Protein AF-A0A087TNE0-F1 (afdb_monomer_lite)

InterPro domains:
  IPR011527 ABC transporter type 1, transmembrane domain [PF06472] (70-141)

pLDDT: mean 75.06, std 13.16, range [39.81, 90.25]

Sequence (142 aa):
MAPVFSKVAARNSAVIAASVGVVYWIATVRLGRGRRKAEVDEVACAYAQKEEKKERVQVDMKFFRQLREILKIIMPGVFTVEFAYVAMIAGTLVGRTLCDIWMIHNGTIIERAIITQDISLFRKSLEAFIFAMPLLSLVNNA

Organism: Stegodyphus mimosarum (NCBI:txid407821)

Secondary structure (DSSP, 8-state):
---TTHHHHHHHHHHHHHHHHHHHHHHHHHHHHHHHHHHHHHHHHHHHTTS---------HHHHHHHHHHHHHHSS-TTSHHHHHHHHHHHHHHHHHHHHHHHHHHHHHHHHHHHTT-HHHHHHHHHHHHHHHHHHHHHH--

Radius of gyration: 34.43 Å; chains: 1; bounding box: 97×58×59 Å

Structure (mmCIF, N/CA/C/O backbone):
data_AF-A0A087TNE0-F1
#
_entry.id   AF-A0A087TNE0-F1
#
loop_
_atom_site.group_PDB
_atom_site.id
_atom_site.type_symbol
_atom_site.label_atom_id
_atom_site.label_alt_id
_atom_site.label_comp_id
_atom_site.label_asym_id
_atom_site.label_entity_id
_atom_site.label_seq_id
_atom_site.pdbx_PDB_ins_code
_atom_site.Cartn_x
_atom_site.Cartn_y
_atom_site.Cartn_z
_atom_site.occupancy
_atom_site.B_iso_or_equiv
_atom_site.auth_seq_id
_atom_site.auth_comp_id
_atom_site.auth_asym_id
_atom_site.auth_atom_id
_atom_site.pdbx_PDB_model_num
ATOM 1 N N . MET A 1 1 ? -77.755 -26.403 -5.247 1.00 39.81 1 MET A N 1
ATOM 2 C CA . MET A 1 1 ? -76.668 -25.566 -4.687 1.00 39.81 1 MET A CA 1
ATOM 3 C C . MET A 1 1 ? -75.536 -26.493 -4.257 1.00 39.81 1 MET A C 1
ATOM 5 O O . MET A 1 1 ? -75.793 -27.418 -3.501 1.00 39.81 1 MET A O 1
ATOM 9 N N . ALA A 1 2 ? -74.347 -26.335 -4.848 1.00 47.53 2 ALA A N 1
ATOM 10 C CA . ALA A 1 2 ? -73.201 -27.247 -4.724 1.00 47.53 2 ALA A CA 1
ATOM 11 C C . ALA A 1 2 ? -72.402 -27.026 -3.418 1.00 47.53 2 ALA A C 1
ATOM 13 O O . ALA A 1 2 ? -72.344 -25.892 -2.936 1.00 47.53 2 ALA A O 1
ATOM 14 N N . PRO A 1 3 ? -71.772 -28.070 -2.841 1.00 51.22 3 PRO A N 1
ATOM 15 C CA . PRO A 1 3 ? -71.157 -27.983 -1.523 1.00 51.22 3 PRO A CA 1
ATOM 16 C C . PRO A 1 3 ? -69.774 -27.319 -1.594 1.00 51.22 3 PRO A C 1
ATOM 18 O O . PRO A 1 3 ? -68.833 -27.819 -2.206 1.00 51.22 3 PRO A O 1
ATOM 21 N N . VAL A 1 4 ? -69.635 -26.192 -0.900 1.00 56.69 4 VAL A N 1
ATOM 22 C CA . VAL A 1 4 ? -68.413 -25.368 -0.799 1.00 56.69 4 VAL A CA 1
ATOM 23 C C . VAL A 1 4 ? -67.338 -26.013 0.112 1.00 56.69 4 VAL A C 1
ATOM 25 O O . VAL A 1 4 ? -66.221 -25.515 0.229 1.00 56.69 4 VAL A O 1
ATOM 28 N N . 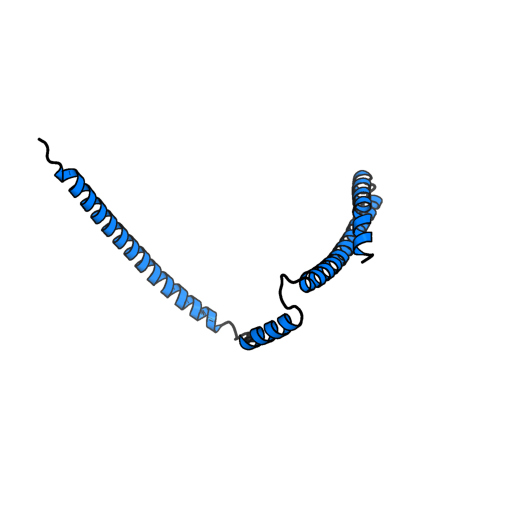PHE A 1 5 ? -67.619 -27.178 0.708 1.00 51.06 5 PHE A N 1
ATOM 29 C CA . PHE A 1 5 ? -66.743 -27.845 1.683 1.00 51.06 5 PHE A CA 1
ATOM 30 C C . PHE A 1 5 ? -65.537 -28.597 1.082 1.00 51.06 5 PHE A C 1
ATOM 32 O O . PHE A 1 5 ? -64.562 -28.849 1.790 1.00 51.06 5 PHE A O 1
ATOM 39 N N . SER A 1 6 ? -65.523 -28.892 -0.225 1.00 52.94 6 SER A N 1
ATOM 40 C CA . SER A 1 6 ? -64.424 -29.659 -0.846 1.00 52.94 6 SER A CA 1
ATOM 41 C C . SER A 1 6 ? -63.123 -28.859 -1.028 1.00 52.94 6 SER A C 1
ATOM 43 O O . SER A 1 6 ? -62.042 -29.446 -1.057 1.00 52.94 6 SER A O 1
ATOM 45 N N . LYS A 1 7 ? -63.189 -27.523 -1.130 1.00 51.62 7 LYS A N 1
ATOM 46 C CA . LYS A 1 7 ? -62.007 -26.673 -1.392 1.00 51.62 7 LYS A CA 1
ATOM 47 C C . LYS A 1 7 ? -61.156 -26.407 -0.142 1.00 51.62 7 LYS A C 1
ATOM 49 O O . LYS A 1 7 ? -59.983 -26.063 -0.263 1.00 51.62 7 LYS A O 1
ATOM 54 N N . VAL A 1 8 ? -61.733 -26.575 1.051 1.00 52.81 8 VAL A N 1
ATOM 55 C CA . VAL A 1 8 ? -61.045 -26.397 2.344 1.00 52.81 8 VAL A CA 1
ATOM 56 C C . VAL A 1 8 ? -60.430 -27.716 2.823 1.00 52.81 8 VAL A C 1
ATOM 58 O O . VAL A 1 8 ? -59.284 -27.723 3.269 1.00 52.81 8 VAL A O 1
ATOM 61 N N . ALA A 1 9 ? -61.126 -28.843 2.631 1.00 52.03 9 ALA A N 1
ATOM 62 C CA . ALA A 1 9 ? -60.610 -30.173 2.967 1.00 52.03 9 ALA A CA 1
ATOM 63 C C . ALA A 1 9 ? -59.378 -30.562 2.125 1.00 52.03 9 ALA A C 1
ATOM 65 O O . ALA A 1 9 ? -58.383 -31.023 2.682 1.00 52.03 9 ALA A O 1
ATOM 66 N N . ALA A 1 10 ? -59.392 -30.278 0.815 1.00 56.06 10 ALA A N 1
ATOM 67 C CA . ALA A 1 10 ? -58.254 -30.532 -0.079 1.00 56.06 10 ALA A CA 1
ATOM 68 C C . ALA A 1 10 ? -57.005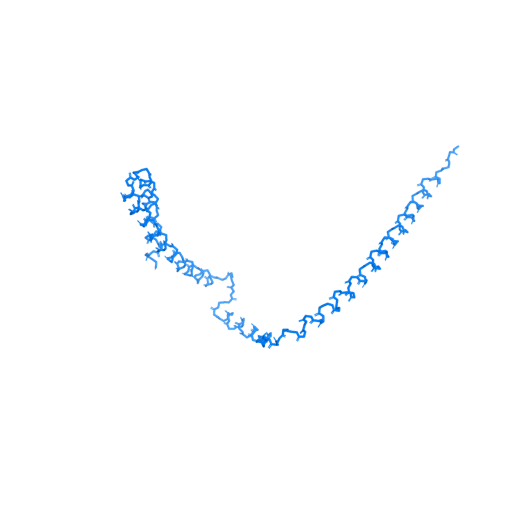 -29.691 0.265 1.00 56.06 10 ALA A C 1
ATOM 70 O O . ALA A 1 10 ? -55.874 -30.109 0.020 1.00 56.06 10 ALA A O 1
ATOM 71 N N . ARG A 1 11 ? -57.197 -28.502 0.856 1.00 56.06 11 ARG A N 1
ATOM 72 C CA . ARG A 1 11 ? -56.098 -27.616 1.264 1.00 56.06 11 ARG A CA 1
ATOM 73 C C . ARG A 1 11 ? -55.418 -28.118 2.539 1.00 56.06 11 ARG A C 1
ATOM 75 O O . ARG A 1 11 ? -54.195 -28.103 2.609 1.00 56.06 11 ARG A O 1
ATOM 82 N N . ASN A 1 12 ? -56.182 -28.636 3.500 1.00 61.28 12 ASN A N 1
ATOM 83 C CA . ASN A 1 12 ? -55.615 -29.204 4.726 1.00 61.28 12 ASN A CA 1
ATOM 84 C C . ASN A 1 12 ? -54.966 -30.577 4.487 1.00 61.28 12 ASN A C 1
ATOM 86 O O . ASN A 1 12 ? -53.913 -30.842 5.059 1.00 61.28 12 ASN A O 1
ATOM 90 N N . SER A 1 13 ? -55.510 -31.421 3.602 1.00 63.12 13 SER A N 1
ATOM 91 C CA . SER A 1 13 ? -54.882 -32.709 3.259 1.00 63.12 13 SER A CA 1
ATOM 92 C C . SER A 1 13 ? -53.539 -32.534 2.542 1.00 63.12 13 SER A C 1
ATOM 94 O O . SER A 1 13 ? -52.595 -33.274 2.819 1.00 63.12 13 SER A O 1
ATOM 96 N N . ALA A 1 14 ? -53.417 -31.521 1.677 1.00 70.81 14 ALA A N 1
ATOM 97 C CA . ALA A 1 14 ? -52.161 -31.184 1.008 1.00 70.81 14 ALA A CA 1
ATOM 98 C C . ALA A 1 14 ? -51.095 -30.666 1.991 1.00 70.81 14 ALA A C 1
ATOM 100 O O . ALA A 1 14 ? -49.931 -31.049 1.896 1.00 70.81 14 ALA A O 1
ATOM 101 N N . VAL A 1 15 ? -51.491 -29.849 2.973 1.00 77.19 15 VAL A N 1
ATOM 102 C CA . VAL A 1 15 ? -50.588 -29.357 4.029 1.00 77.19 15 VAL A CA 1
ATOM 103 C C . VAL A 1 15 ? -50.128 -30.499 4.940 1.00 77.19 15 VAL A C 1
ATOM 105 O O . VAL A 1 15 ? -48.950 -30.563 5.289 1.00 77.19 15 VAL A O 1
ATOM 108 N N . ILE A 1 16 ? -51.014 -31.446 5.265 1.00 73.44 16 ILE A N 1
ATOM 109 C CA . ILE A 1 16 ? -50.663 -32.624 6.069 1.00 73.44 16 ILE A CA 1
ATOM 110 C C . ILE A 1 16 ? -49.673 -33.514 5.302 1.00 73.44 16 ILE A C 1
ATOM 112 O O . ILE A 1 16 ? -48.613 -33.833 5.841 1.00 73.44 16 ILE A O 1
ATOM 116 N N . ALA A 1 17 ? -49.942 -33.829 4.031 1.00 78.00 17 ALA A N 1
ATOM 117 C CA . ALA A 1 17 ? -49.027 -34.612 3.195 1.00 78.00 17 ALA A CA 1
ATOM 118 C C . ALA A 1 17 ? -47.655 -33.931 3.022 1.00 78.00 17 ALA A C 1
ATOM 120 O O . ALA A 1 17 ? -46.619 -34.591 3.135 1.00 78.00 17 ALA A O 1
ATOM 121 N N . ALA A 1 18 ? -47.632 -32.607 2.831 1.00 82.00 18 ALA A N 1
ATOM 122 C CA . ALA A 1 18 ? -46.390 -31.841 2.751 1.00 82.00 18 ALA A CA 1
ATOM 123 C C . ALA A 1 18 ? -45.606 -31.882 4.073 1.00 82.00 18 ALA A C 1
ATOM 125 O O . ALA A 1 18 ? -44.393 -32.092 4.067 1.00 82.00 18 ALA A O 1
ATOM 126 N N . SER A 1 19 ? -46.288 -31.742 5.214 1.00 80.00 19 SER A N 1
ATOM 127 C CA . SER A 1 19 ? -45.638 -31.753 6.529 1.00 80.00 19 SER A CA 1
ATOM 128 C C . SER A 1 19 ? -44.993 -33.107 6.858 1.00 80.00 19 SER A C 1
ATOM 130 O O . SER A 1 19 ? -43.854 -33.145 7.321 1.00 80.00 19 SER A O 1
ATOM 132 N N . VAL A 1 20 ? -45.656 -34.221 6.527 1.00 85.94 20 VAL A N 1
ATOM 133 C CA . VAL A 1 20 ? -45.117 -35.578 6.721 1.00 85.94 20 VAL A CA 1
ATOM 134 C C . VAL A 1 20 ? -43.912 -35.833 5.812 1.00 85.94 20 VAL A C 1
ATOM 136 O O . VAL A 1 20 ? -42.902 -36.365 6.276 1.00 85.94 20 VAL A O 1
ATOM 139 N N . GLY A 1 21 ? -43.964 -35.394 4.549 1.00 85.38 21 GLY A N 1
ATOM 140 C CA . GLY A 1 21 ? -42.832 -35.508 3.623 1.00 85.38 21 GLY A CA 1
ATOM 141 C C . GLY A 1 21 ? -41.598 -34.731 4.091 1.00 85.38 21 GLY A C 1
ATOM 142 O O . GLY A 1 21 ? -40.483 -35.254 4.054 1.00 85.38 21 GLY A O 1
ATOM 143 N N . VAL A 1 22 ? -41.792 -33.513 4.609 1.00 87.19 22 VAL A N 1
ATOM 144 C CA . VAL A 1 22 ? -40.703 -32.680 5.148 1.00 87.19 22 VAL A CA 1
ATOM 145 C C . VAL A 1 22 ? -40.089 -33.309 6.401 1.00 87.19 22 VAL A C 1
ATOM 147 O O . VAL A 1 22 ? -38.864 -33.352 6.523 1.00 87.19 22 VAL A O 1
ATOM 150 N N . VAL A 1 23 ? -40.904 -33.847 7.312 1.00 87.38 23 VAL A N 1
ATOM 151 C CA . VAL A 1 23 ? -40.400 -34.526 8.519 1.00 87.38 23 VAL A CA 1
ATOM 152 C C . VAL A 1 23 ? -39.626 -35.795 8.157 1.00 87.38 23 VAL A C 1
ATOM 154 O O . VAL A 1 23 ? -38.535 -36.010 8.691 1.00 87.38 23 VAL A O 1
ATOM 157 N N . TYR A 1 24 ? -40.129 -36.593 7.210 1.00 89.19 24 TYR A N 1
ATOM 158 C CA . TYR A 1 24 ? -39.430 -37.783 6.723 1.00 89.19 24 TYR A CA 1
ATOM 159 C C . TYR A 1 24 ? -38.082 -37.423 6.076 1.00 89.19 24 TYR A C 1
ATOM 161 O O . TYR A 1 24 ? -37.060 -38.023 6.407 1.00 89.19 24 TYR A O 1
ATOM 169 N N . TRP A 1 25 ? -38.040 -36.380 5.241 1.00 88.56 25 TRP A N 1
ATOM 170 C CA . TRP A 1 25 ? -36.803 -35.885 4.626 1.00 88.56 25 TRP A CA 1
ATOM 171 C C . TRP A 1 25 ? -35.784 -35.379 5.659 1.00 88.56 25 TRP A C 1
ATOM 173 O O . TRP A 1 25 ? -34.591 -35.674 5.579 1.00 88.56 25 TRP A O 1
ATOM 183 N N . ILE A 1 26 ? -36.230 -34.637 6.675 1.00 86.69 26 ILE A N 1
ATOM 184 C CA . ILE A 1 26 ? -35.343 -34.151 7.743 1.00 86.69 26 ILE A CA 1
ATOM 185 C C . ILE A 1 26 ? -34.788 -35.321 8.566 1.00 86.69 26 ILE A C 1
ATOM 187 O O . ILE A 1 26 ? -33.610 -35.295 8.939 1.00 86.69 26 ILE A O 1
ATOM 191 N N . ALA A 1 27 ? -35.595 -36.351 8.832 1.00 84.31 27 ALA A N 1
ATOM 192 C CA . ALA A 1 27 ? -35.161 -37.535 9.567 1.00 84.31 27 ALA A CA 1
ATOM 193 C C . ALA A 1 27 ? -34.098 -38.334 8.793 1.00 84.31 27 ALA A C 1
ATOM 195 O O . ALA A 1 27 ? -33.057 -38.669 9.364 1.00 84.31 27 ALA A O 1
ATOM 196 N N . THR A 1 28 ? -34.294 -38.566 7.490 1.00 81.94 28 THR A N 1
ATOM 197 C CA . THR A 1 28 ? -33.324 -39.304 6.657 1.00 81.94 28 THR A CA 1
ATOM 198 C C . THR A 1 28 ? -32.005 -38.540 6.501 1.00 81.94 28 THR A C 1
ATOM 200 O O . THR A 1 28 ? -30.927 -39.127 6.634 1.00 81.94 28 THR A O 1
ATOM 203 N N . VAL A 1 29 ? -32.059 -37.214 6.333 1.00 80.94 29 VAL A N 1
ATOM 204 C CA . VAL A 1 29 ? -30.861 -36.359 6.254 1.00 80.94 29 VAL A CA 1
ATOM 205 C C . VAL A 1 29 ? -30.116 -36.284 7.592 1.00 80.94 29 VAL A C 1
ATOM 207 O O . VAL A 1 29 ? -28.880 -36.251 7.609 1.00 80.94 29 VAL A O 1
ATOM 210 N N . ARG A 1 30 ? -30.825 -36.270 8.730 1.00 78.44 30 ARG A N 1
ATOM 211 C CA . ARG A 1 30 ? -30.179 -36.270 10.054 1.00 78.44 30 ARG A CA 1
ATOM 212 C C . ARG A 1 30 ? -29.535 -37.611 10.395 1.00 78.44 30 ARG A C 1
ATOM 214 O O . ARG A 1 30 ? -28.414 -37.593 10.903 1.00 78.44 30 ARG A O 1
ATOM 221 N N . LEU A 1 31 ? -30.165 -38.742 10.064 1.00 71.12 31 LEU A N 1
ATOM 222 C CA . LEU A 1 31 ? -29.547 -40.060 10.264 1.00 71.12 31 LEU A CA 1
ATOM 223 C C . LEU A 1 31 ? -28.270 -40.229 9.420 1.00 71.12 31 LEU A C 1
ATOM 225 O O . LEU A 1 31 ? -27.267 -40.734 9.925 1.00 71.12 31 LEU A O 1
ATOM 229 N N . GLY A 1 32 ? -28.264 -39.743 8.172 1.00 63.34 32 GLY A N 1
ATOM 230 C CA . GLY A 1 32 ? -27.067 -39.763 7.319 1.00 63.34 32 GLY A CA 1
ATOM 231 C C . GLY A 1 32 ? -25.932 -38.860 7.825 1.00 63.34 32 GLY A C 1
ATOM 232 O O . GLY A 1 32 ? -24.758 -39.219 7.737 1.00 63.34 32 GLY A O 1
ATOM 233 N N . ARG A 1 33 ? -26.263 -37.704 8.417 1.00 63.16 33 ARG A N 1
ATOM 234 C CA . ARG A 1 33 ? -25.277 -36.784 9.017 1.00 63.16 33 ARG A CA 1
ATOM 235 C C . ARG A 1 33 ? -24.670 -37.299 10.325 1.00 63.16 33 ARG A C 1
ATOM 237 O O . ARG A 1 33 ? -23.513 -36.984 10.590 1.00 63.16 33 ARG A O 1
ATOM 244 N N . GLY A 1 34 ? -25.411 -38.078 11.116 1.00 60.28 34 GLY A N 1
ATOM 245 C CA . GLY A 1 34 ? -24.906 -38.687 12.354 1.00 60.28 34 GLY A CA 1
ATOM 246 C C . GLY A 1 34 ? -23.766 -39.678 12.103 1.00 60.28 34 GLY A C 1
ATOM 247 O O . GLY A 1 34 ? -22.733 -39.597 12.760 1.00 60.28 34 GLY A O 1
ATOM 248 N N . ARG A 1 35 ? -23.905 -40.536 11.082 1.00 59.19 35 ARG A N 1
ATOM 249 C CA . ARG A 1 35 ? -22.849 -41.483 10.675 1.00 59.19 35 ARG A CA 1
ATOM 250 C C . ARG A 1 35 ? -21.603 -40.787 10.121 1.00 59.19 35 ARG A C 1
ATOM 252 O O . ARG A 1 35 ? -20.497 -41.150 10.495 1.00 59.19 35 ARG A O 1
ATOM 259 N N . ARG A 1 36 ? -21.774 -39.735 9.308 1.00 59.22 36 ARG A N 1
ATOM 260 C CA . ARG A 1 36 ? -20.645 -38.934 8.797 1.00 59.22 36 ARG A CA 1
ATOM 261 C C . ARG A 1 36 ? -19.895 -38.179 9.896 1.00 59.22 36 ARG A C 1
ATOM 263 O O . ARG A 1 36 ? -18.692 -38.012 9.780 1.00 59.22 36 ARG A O 1
ATOM 270 N N . LYS A 1 37 ? -20.580 -37.709 10.945 1.00 57.56 37 LYS A N 1
ATOM 271 C CA . LYS A 1 37 ? -19.905 -37.069 12.085 1.00 57.56 37 LYS A CA 1
ATOM 272 C C . LYS A 1 37 ? -19.061 -38.060 12.887 1.00 57.56 37 LYS A C 1
ATOM 274 O O . LYS A 1 37 ? -17.968 -37.682 13.268 1.00 57.56 37 LYS A O 1
ATOM 279 N N . ALA A 1 38 ? -19.538 -39.289 13.099 1.00 59.94 38 ALA A N 1
ATOM 280 C CA . ALA A 1 38 ? -18.788 -40.308 13.839 1.00 59.94 38 ALA A CA 1
ATOM 281 C C . ALA A 1 38 ? -17.488 -40.720 13.119 1.00 59.94 38 ALA A C 1
ATOM 283 O O . ALA A 1 38 ? -16.435 -40.753 13.741 1.00 59.94 38 ALA A O 1
ATOM 284 N N . GLU A 1 39 ? -17.540 -40.927 11.798 1.00 59.06 39 GLU A N 1
ATOM 285 C CA . GLU A 1 39 ? -16.356 -41.281 10.996 1.00 59.06 39 GLU A CA 1
ATOM 286 C C . GLU A 1 39 ? -15.334 -40.130 10.918 1.00 59.06 39 GLU A C 1
ATOM 288 O O . GLU A 1 39 ? -14.130 -40.353 10.981 1.00 59.06 39 GLU A O 1
ATOM 293 N N . VAL A 1 40 ? -15.798 -38.876 10.834 1.00 59.69 40 VAL A N 1
ATOM 294 C CA . VAL A 1 40 ? -14.905 -37.703 10.795 1.00 59.69 40 VAL A CA 1
ATOM 295 C C . VAL A 1 40 ? -14.267 -37.419 12.161 1.00 59.69 40 VAL A C 1
ATOM 297 O O . VAL A 1 40 ? -13.132 -36.953 12.196 1.00 59.69 40 VAL A O 1
ATOM 300 N N . ASP A 1 41 ? -14.952 -37.709 13.271 1.00 61.34 41 ASP A N 1
ATOM 301 C CA . ASP A 1 41 ? -14.435 -37.496 14.633 1.00 61.34 41 ASP A CA 1
ATOM 302 C C . ASP A 1 41 ? -13.333 -38.513 14.987 1.00 61.34 41 ASP A C 1
ATOM 304 O O . ASP A 1 41 ? -12.274 -38.128 15.479 1.00 61.34 41 ASP A O 1
ATOM 308 N N . GLU A 1 42 ? -13.508 -39.791 14.624 1.00 60.72 42 GLU A N 1
ATOM 309 C CA . GLU A 1 42 ? -12.478 -40.829 14.815 1.00 60.72 42 GLU A CA 1
ATOM 310 C C . GLU A 1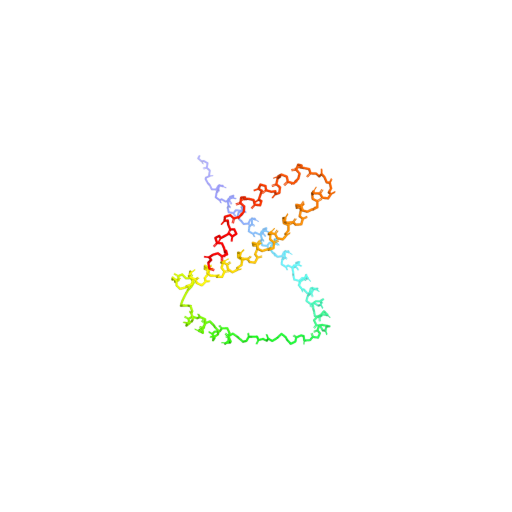 42 ? -11.214 -40.546 13.990 1.00 60.72 42 GLU A C 1
ATOM 312 O O . GLU A 1 42 ? -10.088 -40.655 14.487 1.00 60.72 42 GLU A O 1
ATOM 317 N N . VAL A 1 43 ? -11.393 -40.113 12.740 1.00 60.97 43 VAL A N 1
ATOM 318 C CA . VAL A 1 43 ? -10.284 -39.749 11.853 1.00 60.97 43 VAL A CA 1
ATOM 319 C C . VAL A 1 43 ? -9.597 -38.461 12.337 1.00 60.97 43 VAL A C 1
ATOM 321 O O . VAL A 1 43 ? -8.369 -38.388 12.341 1.00 60.97 43 VAL A O 1
ATOM 324 N N . ALA A 1 44 ? -10.344 -37.469 12.836 1.00 60.31 44 ALA A N 1
ATOM 325 C CA . ALA A 1 44 ? -9.777 -36.247 13.416 1.00 60.31 44 ALA A CA 1
ATOM 326 C C . ALA A 1 44 ? -8.984 -36.511 14.712 1.00 60.31 44 ALA A C 1
ATOM 328 O O . ALA A 1 44 ? -7.924 -35.909 14.911 1.00 60.31 44 ALA A O 1
ATOM 329 N N . CYS A 1 45 ? -9.432 -37.443 15.559 1.00 59.47 45 CYS A N 1
ATOM 330 C CA . CYS A 1 45 ? -8.706 -37.845 16.767 1.00 59.47 45 CYS A CA 1
ATOM 331 C C . CYS A 1 45 ? -7.364 -38.533 16.458 1.00 59.47 45 CYS A C 1
ATOM 333 O O . CYS A 1 45 ? -6.397 -38.331 17.196 1.00 59.47 45 CYS A O 1
ATOM 335 N N . ALA A 1 46 ? -7.271 -39.287 15.357 1.00 59.53 46 ALA A N 1
ATOM 336 C CA . ALA A 1 46 ? -6.032 -39.946 14.937 1.00 59.53 46 ALA A CA 1
ATOM 337 C C . ALA A 1 46 ? -4.972 -38.962 14.398 1.00 59.53 46 ALA A C 1
ATOM 339 O O . ALA A 1 46 ? -3.775 -39.165 14.611 1.00 59.53 46 ALA A O 1
ATOM 340 N N . TYR A 1 47 ? -5.386 -37.867 13.748 1.00 55.59 47 TYR A N 1
ATOM 341 C CA . TYR A 1 47 ? -4.462 -36.817 13.287 1.00 55.59 47 TYR A CA 1
ATOM 342 C C . TYR A 1 47 ? -4.059 -35.835 14.400 1.00 55.59 47 TYR A C 1
ATOM 344 O O . TYR A 1 47 ? -2.939 -35.324 14.386 1.00 55.59 47 TYR A O 1
ATOM 352 N N . ALA A 1 48 ? -4.912 -35.623 15.409 1.00 55.25 48 ALA A N 1
ATOM 353 C CA . ALA A 1 48 ? -4.632 -34.722 16.532 1.00 55.25 48 ALA A CA 1
ATOM 354 C C . ALA A 1 48 ? -3.490 -35.195 17.455 1.00 55.25 48 ALA A C 1
ATOM 356 O O . ALA A 1 48 ? -2.898 -34.380 18.157 1.00 55.25 48 ALA A O 1
ATOM 357 N N . GLN A 1 49 ? -3.152 -36.489 17.460 1.00 54.72 49 GLN A N 1
ATOM 358 C CA . GLN A 1 49 ? -2.047 -37.011 18.276 1.00 54.72 49 GLN A CA 1
ATOM 359 C C . GLN A 1 49 ? -0.659 -36.802 17.651 1.00 54.72 49 GLN A C 1
ATOM 361 O O . GLN A 1 49 ? 0.339 -36.943 18.355 1.00 54.72 49 GLN A O 1
ATOM 366 N N . LYS A 1 50 ? -0.573 -36.476 16.352 1.00 49.78 50 LYS A N 1
ATOM 367 C CA . LYS A 1 50 ? 0.704 -36.405 15.618 1.00 49.78 50 LYS A CA 1
ATOM 368 C C . LYS A 1 50 ? 1.221 -34.986 15.382 1.00 49.78 50 LYS A C 1
ATOM 370 O O . LYS A 1 50 ? 2.375 -34.821 14.997 1.00 49.78 50 LYS A O 1
ATOM 375 N N . GLU A 1 51 ? 0.403 -33.970 15.633 1.00 53.03 51 GLU A N 1
ATOM 376 C CA . GLU A 1 51 ? 0.875 -32.591 15.697 1.00 53.03 51 GLU A CA 1
ATOM 377 C C . GLU A 1 51 ? 1.301 -32.294 17.131 1.00 53.03 51 GLU A C 1
ATOM 379 O O . GLU A 1 51 ? 0.492 -31.969 18.001 1.00 53.03 51 GLU A O 1
ATOM 384 N N . GLU A 1 52 ? 2.603 -32.437 17.375 1.00 52.50 52 GLU A N 1
ATOM 385 C CA . GLU A 1 52 ? 3.276 -31.819 18.506 1.00 52.50 52 GLU A CA 1
ATOM 386 C C . GLU A 1 52 ? 2.698 -30.427 18.733 1.00 52.50 52 GLU A C 1
ATOM 388 O O . GLU A 1 52 ? 2.572 -29.626 17.801 1.00 52.50 52 GLU A O 1
ATOM 393 N N . LYS A 1 53 ? 2.316 -30.181 19.986 1.00 52.69 53 LYS A N 1
ATOM 394 C CA . LYS A 1 53 ? 1.849 -28.908 20.515 1.00 52.69 53 LYS A CA 1
ATOM 395 C C . LYS A 1 53 ? 2.821 -27.807 20.092 1.00 52.69 53 LYS A C 1
ATOM 397 O O . LYS A 1 53 ? 3.718 -27.447 20.846 1.00 52.69 53 LYS A O 1
ATOM 402 N N . LYS A 1 54 ? 2.621 -27.232 18.904 1.00 55.25 54 LYS A N 1
ATOM 403 C CA . LYS A 1 54 ? 3.067 -25.879 18.613 1.00 55.25 54 LYS A CA 1
ATOM 404 C C . LYS A 1 54 ? 2.406 -25.066 19.698 1.00 55.25 54 LYS A C 1
ATOM 406 O O . LYS A 1 54 ? 1.180 -24.944 19.712 1.00 55.25 54 LYS A O 1
ATOM 411 N N . GLU A 1 55 ? 3.218 -24.625 20.645 1.00 55.84 55 GLU A N 1
ATOM 412 C CA . GLU A 1 55 ? 2.867 -23.647 21.650 1.00 55.84 55 GLU A CA 1
ATOM 413 C C . GLU A 1 55 ? 2.393 -22.418 20.880 1.00 55.84 55 GLU A C 1
ATOM 415 O O . GLU A 1 55 ? 3.153 -21.541 20.477 1.00 55.84 55 GLU A O 1
ATOM 420 N N . ARG A 1 56 ? 1.105 -22.426 20.534 1.00 55.47 56 ARG A N 1
ATOM 421 C CA . ARG A 1 56 ? 0.417 -21.251 20.048 1.00 55.47 56 ARG A CA 1
ATOM 422 C C . ARG A 1 56 ? 0.501 -20.338 21.245 1.00 55.47 56 ARG A C 1
ATOM 424 O O . ARG A 1 56 ? -0.176 -20.603 22.232 1.00 55.47 56 ARG A O 1
ATOM 431 N N . VAL A 1 57 ? 1.387 -19.349 21.178 1.00 60.69 57 VAL A N 1
ATOM 432 C CA . VAL A 1 57 ? 1.429 -18.236 22.118 1.00 60.69 57 VAL A CA 1
ATOM 433 C C . VAL A 1 57 ? 0.004 -17.703 22.153 1.00 60.69 57 VAL A C 1
ATOM 435 O O . VAL A 1 57 ? -0.454 -17.046 21.215 1.00 60.69 57 VAL A O 1
ATOM 438 N N . GLN A 1 58 ? -0.755 -18.129 23.162 1.00 61.53 58 GLN A N 1
ATOM 439 C CA . GLN A 1 58 ? -2.135 -17.727 23.338 1.00 61.53 58 GLN A CA 1
ATOM 440 C C . GLN A 1 58 ? -2.049 -16.290 23.815 1.00 61.53 58 GLN A C 1
ATOM 442 O O . GLN A 1 58 ? -1.888 -16.009 24.996 1.00 61.53 58 GLN A O 1
ATOM 447 N N . VAL A 1 59 ? -2.055 -15.375 22.853 1.00 72.06 59 VAL A N 1
ATOM 448 C CA . VAL A 1 59 ? -2.216 -13.956 23.117 1.00 72.06 59 VAL A CA 1
ATOM 449 C C . VAL A 1 59 ? -3.543 -13.785 23.844 1.00 72.06 59 VAL A C 1
ATOM 451 O O . VAL A 1 59 ? -4.618 -13.993 23.281 1.00 72.06 59 VAL A O 1
ATOM 454 N N . ASP A 1 60 ? -3.449 -13.480 25.135 1.00 84.56 60 ASP A N 1
ATOM 455 C CA . ASP A 1 60 ? -4.607 -13.320 25.998 1.00 84.56 60 ASP A CA 1
ATOM 456 C C . ASP A 1 60 ? -5.538 -12.236 25.453 1.00 84.56 60 ASP A C 1
ATOM 458 O O . ASP A 1 60 ? -5.109 -11.174 24.994 1.00 84.56 60 ASP A O 1
ATOM 462 N N . MET A 1 61 ? -6.848 -12.429 25.606 1.00 78.50 61 MET A N 1
ATOM 463 C CA . MET A 1 61 ? -7.822 -11.379 25.284 1.00 78.50 61 MET A CA 1
ATOM 464 C C . MET A 1 61 ? -7.541 -10.085 26.080 1.00 78.50 61 MET A C 1
ATOM 466 O O . MET A 1 61 ? -7.834 -8.979 25.622 1.00 78.50 61 MET A O 1
ATOM 470 N N . LYS A 1 62 ? -6.918 -10.211 27.262 1.00 87.38 62 LYS A N 1
ATOM 471 C CA . LYS A 1 62 ? -6.443 -9.078 28.067 1.00 87.38 62 LYS A CA 1
ATOM 472 C C . LYS A 1 62 ? -5.335 -8.287 27.364 1.00 87.38 62 LYS A C 1
ATOM 474 O O . LYS A 1 62 ? -5.383 -7.061 27.402 1.00 87.38 62 LYS A O 1
ATOM 479 N N . PHE A 1 63 ? -4.409 -8.962 26.681 1.00 86.88 63 PHE A N 1
ATOM 480 C CA . PHE A 1 63 ? -3.338 -8.321 25.915 1.00 86.88 63 PHE A CA 1
ATOM 481 C C . PHE A 1 63 ? -3.910 -7.463 24.782 1.00 86.88 63 PHE A C 1
ATOM 483 O O . PHE A 1 63 ? -3.570 -6.291 24.665 1.00 86.88 63 PHE A O 1
ATOM 490 N N . PHE A 1 64 ? -4.870 -7.987 24.012 1.00 88.44 64 PHE A N 1
ATOM 491 C CA . PHE A 1 64 ? -5.537 -7.194 22.971 1.00 88.44 64 PHE A CA 1
ATOM 492 C C . PHE A 1 64 ? -6.345 -6.022 23.529 1.00 88.44 64 PHE A C 1
ATOM 494 O O . PHE A 1 64 ? -6.420 -4.971 22.890 1.00 88.44 64 PHE A O 1
ATOM 501 N N . ARG A 1 65 ? -6.949 -6.175 24.714 1.00 87.75 65 ARG A N 1
ATOM 502 C CA . ARG A 1 65 ? -7.677 -5.083 25.371 1.00 87.75 65 ARG A CA 1
ATOM 503 C C . ARG A 1 65 ? -6.735 -3.942 25.754 1.00 87.75 65 ARG A C 1
ATOM 505 O O . ARG A 1 65 ? -7.036 -2.798 25.430 1.00 87.75 65 ARG A O 1
ATOM 512 N N . GLN A 1 66 ? -5.592 -4.270 26.356 1.00 89.31 66 GLN A N 1
ATOM 513 C CA . GLN A 1 66 ? -4.544 -3.306 26.708 1.00 89.31 66 GLN A CA 1
ATOM 514 C C . GLN A 1 66 ? -3.924 -2.665 25.460 1.00 89.31 66 GLN A C 1
ATOM 516 O O . GLN A 1 66 ? -3.780 -1.448 25.396 1.00 89.31 66 GLN A O 1
ATOM 521 N N . LEU A 1 67 ? -3.639 -3.460 24.425 1.00 88.25 67 LEU A N 1
ATOM 522 C CA . LEU A 1 67 ? -3.121 -2.965 23.151 1.00 88.25 67 LEU A CA 1
ATOM 523 C C . LEU A 1 67 ? -4.087 -1.971 22.499 1.00 88.25 67 LEU A C 1
ATOM 525 O O . LEU A 1 67 ? -3.668 -0.929 22.004 1.00 88.25 67 LEU A O 1
ATOM 529 N N . ARG A 1 68 ? -5.390 -2.266 22.521 1.00 84.88 68 ARG A N 1
ATOM 530 C CA . ARG A 1 68 ? -6.414 -1.372 21.972 1.00 84.88 68 ARG A CA 1
ATOM 531 C C . ARG A 1 68 ? -6.562 -0.092 22.789 1.00 84.88 68 ARG A C 1
ATOM 533 O O . ARG A 1 68 ? -6.869 0.946 22.215 1.00 84.88 68 ARG A O 1
ATOM 540 N N . GLU A 1 69 ? -6.360 -0.156 24.098 1.00 88.19 69 GLU A N 1
ATOM 541 C CA . GLU A 1 69 ? -6.386 1.010 24.980 1.00 88.19 69 GLU A CA 1
ATOM 542 C C . GLU A 1 69 ? -5.195 1.937 24.708 1.00 88.19 69 GLU A C 1
ATOM 544 O O . GLU A 1 69 ? -5.395 3.128 24.483 1.00 88.19 69 GLU A O 1
ATOM 549 N N . ILE A 1 70 ? -3.988 1.377 24.575 1.00 87.69 70 ILE A N 1
ATOM 550 C CA . ILE A 1 70 ? -2.785 2.116 24.159 1.00 87.69 70 ILE A CA 1
ATOM 551 C C . ILE A 1 70 ? -2.970 2.710 22.754 1.00 87.69 70 ILE A C 1
ATOM 553 O O . ILE A 1 70 ? -2.713 3.893 22.541 1.00 87.69 70 ILE A O 1
ATOM 557 N N . LEU A 1 71 ? -3.482 1.923 21.801 1.00 84.25 71 LEU A N 1
ATOM 558 C CA . LEU A 1 71 ? -3.739 2.393 20.438 1.00 84.25 71 LEU A CA 1
ATOM 559 C C . LEU A 1 71 ? -4.777 3.523 20.408 1.00 84.25 71 LEU A C 1
ATOM 561 O O . LEU A 1 71 ? -4.634 4.444 19.614 1.00 84.25 71 LEU A O 1
ATOM 565 N N . LYS A 1 72 ? -5.786 3.486 21.287 1.00 80.75 72 LYS A N 1
ATOM 566 C CA . LYS A 1 72 ? -6.803 4.539 21.416 1.00 80.75 72 LYS A CA 1
ATOM 567 C C . LYS A 1 72 ? -6.243 5.828 22.026 1.00 80.75 72 LYS A C 1
ATOM 569 O O . LYS A 1 72 ? -6.756 6.899 21.734 1.00 80.75 72 LYS A O 1
ATOM 574 N N . ILE A 1 73 ? -5.205 5.749 22.855 1.00 81.44 73 ILE A N 1
ATOM 575 C CA . ILE A 1 73 ? -4.508 6.941 23.362 1.00 81.44 73 ILE A CA 1
ATOM 576 C C . ILE A 1 73 ? -3.688 7.594 22.241 1.00 81.44 73 ILE A C 1
ATOM 578 O O . ILE A 1 73 ? -3.657 8.816 22.140 1.00 81.44 73 ILE A O 1
ATOM 582 N N . ILE A 1 74 ? -3.058 6.785 21.383 1.00 78.44 74 ILE A N 1
ATOM 583 C CA . ILE A 1 74 ? -2.220 7.267 20.272 1.00 78.44 74 ILE A CA 1
ATOM 584 C C . ILE A 1 74 ? -3.072 7.772 19.095 1.00 78.44 74 ILE A C 1
ATOM 586 O O . ILE A 1 74 ? -2.757 8.799 18.503 1.00 78.44 74 ILE A O 1
ATOM 590 N N . MET A 1 75 ? -4.157 7.073 18.756 1.00 75.69 75 MET A N 1
ATOM 591 C CA . MET A 1 75 ? -5.145 7.493 17.761 1.00 75.69 75 MET A CA 1
ATOM 592 C C . MET A 1 75 ? -6.564 7.225 18.297 1.00 75.69 75 MET A C 1
ATOM 594 O O . MET A 1 75 ? -7.011 6.073 18.304 1.00 75.69 75 MET A O 1
ATOM 598 N N . PRO A 1 76 ? -7.303 8.264 18.737 1.00 70.81 76 PRO A N 1
ATOM 599 C CA . PRO A 1 76 ? -8.585 8.122 19.440 1.00 70.81 76 PRO A CA 1
ATOM 600 C C . PRO A 1 76 ? -9.697 7.461 18.619 1.00 70.81 76 PRO A C 1
ATOM 602 O O . PRO A 1 76 ? -10.636 6.898 19.195 1.00 70.81 76 PRO A O 1
ATOM 605 N N . GLY A 1 77 ? -9.581 7.446 17.290 1.00 73.06 77 GLY A N 1
ATOM 606 C CA . GLY A 1 77 ? -10.457 6.670 16.423 1.00 73.06 77 GLY A CA 1
ATOM 607 C C . GLY A 1 77 ? -10.006 6.663 14.965 1.00 73.06 77 GLY A C 1
ATOM 608 O O . GLY A 1 77 ? -9.249 7.515 14.527 1.00 73.06 77 GLY A O 1
ATOM 609 N N . VAL A 1 78 ? -10.524 5.707 14.193 1.00 69.44 78 VAL A N 1
ATOM 610 C CA . VAL A 1 78 ? -10.252 5.570 12.746 1.00 69.44 78 VAL A CA 1
ATOM 611 C C . VAL A 1 78 ? -10.931 6.642 11.878 1.00 69.44 78 VAL A C 1
ATOM 613 O O . VAL A 1 78 ? -10.640 6.750 10.696 1.00 69.44 78 VAL A O 1
ATOM 616 N N . PHE A 1 79 ? -11.838 7.435 12.455 1.00 72.62 79 PHE A N 1
ATOM 617 C CA . PHE A 1 79 ? -12.552 8.526 11.778 1.00 72.62 79 PHE A CA 1
ATOM 618 C C . PHE A 1 79 ? -12.150 9.913 12.294 1.00 72.62 79 PHE A C 1
ATOM 620 O O . PHE A 1 79 ? -12.870 10.884 12.069 1.00 72.62 79 PHE A O 1
ATOM 627 N N . THR A 1 80 ? -11.035 10.025 13.018 1.00 82.12 80 THR A N 1
ATOM 628 C CA . THR A 1 80 ? -10.538 11.325 13.473 1.00 82.12 80 THR A CA 1
ATOM 629 C C . THR A 1 80 ? -9.523 11.895 12.484 1.00 82.12 80 THR A C 1
ATOM 631 O O . THR A 1 80 ? -8.925 11.170 11.684 1.00 82.12 80 THR A O 1
ATOM 634 N N . VAL A 1 81 ? -9.346 13.217 12.509 1.00 82.62 81 VAL A N 1
ATOM 635 C CA . VAL A 1 81 ? -8.443 13.925 11.589 1.00 82.62 81 VAL A CA 1
ATOM 636 C C . VAL A 1 81 ? -6.995 13.460 11.784 1.00 82.62 81 VAL A C 1
ATOM 638 O O . VAL A 1 81 ? -6.248 13.357 10.814 1.00 82.62 81 VAL A O 1
ATOM 641 N N . GLU A 1 82 ? -6.609 13.086 13.007 1.00 85.44 82 GLU A N 1
ATOM 642 C CA . GLU A 1 82 ? -5.276 12.552 13.301 1.00 85.44 82 GLU A CA 1
ATOM 643 C C . GLU A 1 82 ? -5.018 11.223 12.577 1.00 85.44 82 GLU A C 1
ATOM 645 O O . GLU A 1 82 ? -3.941 11.029 12.013 1.00 85.44 82 GLU A O 1
ATOM 650 N N . PHE A 1 83 ? -6.013 10.330 12.519 1.00 86.25 83 PHE A N 1
ATOM 651 C CA . PHE A 1 83 ? -5.887 9.074 11.776 1.00 86.25 83 PHE A CA 1
ATOM 652 C C . PHE A 1 83 ? -5.742 9.322 10.274 1.00 86.25 83 PHE A C 1
ATOM 654 O O . PHE A 1 83 ? -4.945 8.653 9.620 1.00 86.25 83 PHE A O 1
ATOM 661 N N . ALA A 1 84 ? -6.455 10.310 9.727 1.00 85.75 84 ALA A N 1
ATOM 662 C CA . ALA A 1 84 ? -6.317 10.688 8.323 1.00 85.75 84 ALA A CA 1
ATOM 663 C C . ALA A 1 84 ? -4.902 11.201 7.999 1.00 85.75 84 ALA A C 1
ATOM 665 O O . ALA A 1 84 ? -4.347 10.822 6.968 1.00 85.75 84 ALA A O 1
ATOM 666 N N . TYR A 1 85 ? -4.286 11.990 8.888 1.00 86.81 85 TYR A N 1
ATOM 667 C CA . TYR A 1 85 ? -2.893 12.427 8.730 1.00 86.81 85 TYR A CA 1
ATOM 668 C C . TYR A 1 85 ? -1.914 11.252 8.743 1.00 86.81 85 TYR A C 1
ATOM 670 O O . TYR A 1 85 ? -1.086 11.128 7.842 1.00 86.81 85 TYR A O 1
ATOM 678 N N . VAL A 1 86 ? -2.027 10.359 9.728 1.00 87.44 86 VAL A N 1
ATOM 679 C CA . VAL A 1 86 ? -1.155 9.178 9.827 1.00 87.44 86 VAL A CA 1
ATOM 680 C C . VAL A 1 86 ? -1.346 8.251 8.623 1.00 87.44 86 VAL A C 1
ATOM 682 O O . VAL A 1 86 ? -0.368 7.758 8.063 1.00 87.44 86 VAL A O 1
ATOM 685 N N . ALA A 1 87 ? -2.588 8.054 8.177 1.00 87.88 87 ALA A N 1
ATOM 686 C CA . ALA A 1 87 ? -2.903 7.261 6.995 1.00 87.88 87 ALA A CA 1
ATOM 687 C C . ALA A 1 87 ? -2.351 7.892 5.708 1.00 87.88 87 ALA A C 1
ATOM 689 O O . ALA A 1 87 ? -1.827 7.170 4.862 1.00 87.88 87 ALA A O 1
ATOM 690 N N . MET A 1 88 ? -2.416 9.220 5.566 1.00 88.00 88 MET A N 1
ATOM 691 C CA . MET A 1 88 ? -1.838 9.929 4.422 1.00 88.00 88 MET A CA 1
ATOM 692 C C . MET A 1 88 ? -0.310 9.786 4.401 1.00 88.00 88 MET A C 1
ATOM 694 O O . MET A 1 88 ? 0.242 9.442 3.361 1.00 88.00 88 MET A O 1
ATOM 698 N N . ILE A 1 89 ? 0.366 9.948 5.544 1.00 89.44 89 ILE A N 1
ATOM 699 C CA . ILE A 1 89 ? 1.824 9.761 5.661 1.00 89.44 89 ILE A CA 1
ATOM 700 C C . ILE A 1 89 ? 2.221 8.319 5.321 1.00 89.44 89 ILE A C 1
ATOM 702 O O . ILE A 1 89 ? 3.154 8.096 4.547 1.00 89.44 89 ILE A O 1
ATOM 706 N N . ALA A 1 90 ? 1.496 7.331 5.853 1.00 89.88 90 ALA A N 1
ATOM 707 C CA . ALA A 1 90 ? 1.724 5.924 5.531 1.00 89.88 90 ALA A CA 1
ATOM 708 C C . ALA A 1 90 ? 1.499 5.639 4.036 1.00 89.88 90 ALA A C 1
ATOM 710 O O . ALA A 1 90 ? 2.287 4.925 3.417 1.00 89.88 90 ALA A O 1
ATOM 711 N N . GLY A 1 91 ? 0.462 6.238 3.443 1.00 90.25 91 GLY A N 1
ATOM 712 C CA . GLY A 1 91 ? 0.186 6.169 2.010 1.00 90.25 91 GLY A CA 1
ATOM 713 C C . GLY A 1 91 ? 1.321 6.747 1.167 1.00 90.25 91 GLY A C 1
ATOM 714 O O . GLY A 1 91 ? 1.763 6.095 0.224 1.00 90.25 91 GLY A O 1
ATOM 715 N N . THR A 1 92 ? 1.852 7.914 1.537 1.00 88.56 92 THR A N 1
ATOM 716 C CA . THR A 1 92 ? 3.019 8.521 0.879 1.00 88.56 92 THR A CA 1
ATOM 717 C C . THR A 1 92 ? 4.252 7.625 0.984 1.00 88.56 92 THR A C 1
ATOM 719 O O . THR A 1 92 ? 4.956 7.441 -0.008 1.00 88.56 92 THR A O 1
ATOM 722 N N . LEU A 1 93 ? 4.497 7.011 2.147 1.00 88.31 93 LEU A N 1
ATOM 723 C CA . LEU A 1 93 ? 5.645 6.125 2.358 1.00 88.31 93 LEU A CA 1
ATOM 724 C C . LEU A 1 93 ? 5.575 4.871 1.471 1.00 88.31 93 LEU A C 1
ATOM 726 O O . LEU A 1 93 ? 6.559 4.515 0.826 1.00 88.31 93 LEU A O 1
ATOM 730 N N . VAL A 1 94 ? 4.401 4.240 1.386 1.00 89.19 94 VAL A N 1
ATOM 731 C CA . VAL A 1 94 ? 4.166 3.095 0.489 1.00 89.19 94 VAL A CA 1
ATOM 732 C C . VAL A 1 94 ? 4.253 3.526 -0.975 1.00 89.19 94 VAL A C 1
ATOM 734 O O . VAL A 1 94 ? 4.884 2.847 -1.785 1.00 89.19 94 VAL A O 1
ATOM 737 N N . GLY A 1 95 ? 3.657 4.672 -1.313 1.00 88.56 95 GLY A N 1
ATOM 738 C CA . GLY A 1 95 ? 3.728 5.264 -2.645 1.00 88.56 95 GLY A CA 1
ATOM 739 C C . GLY A 1 95 ? 5.169 5.477 -3.097 1.00 88.56 95 GLY A C 1
ATOM 740 O O . GLY A 1 95 ? 5.492 5.143 -4.234 1.00 88.56 95 GLY A O 1
ATOM 741 N N . ARG A 1 96 ? 6.048 5.941 -2.201 1.00 85.25 96 ARG A N 1
ATOM 742 C CA . ARG A 1 96 ? 7.481 6.134 -2.467 1.00 85.25 96 ARG A CA 1
ATOM 743 C C . ARG A 1 96 ? 8.167 4.819 -2.811 1.00 85.25 9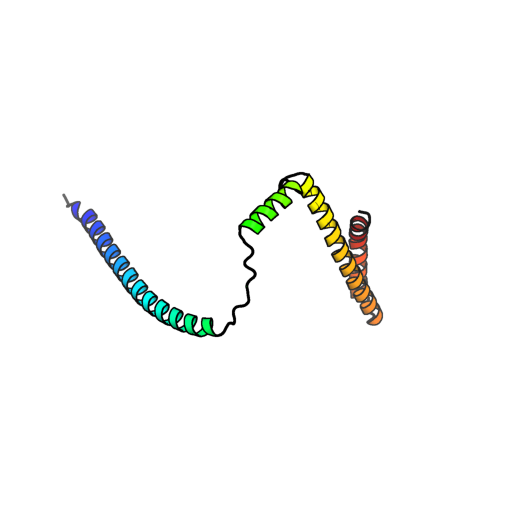6 ARG A C 1
ATOM 745 O O . ARG A 1 96 ? 8.798 4.723 -3.856 1.00 85.25 96 ARG A O 1
ATOM 752 N N . THR A 1 97 ? 7.933 3.768 -2.027 1.00 89.88 97 THR A N 1
ATOM 753 C CA . THR A 1 97 ? 8.494 2.438 -2.313 1.00 89.88 97 THR A CA 1
ATOM 754 C C . THR A 1 97 ? 8.010 1.868 -3.652 1.00 89.88 97 THR A C 1
ATOM 756 O O . THR A 1 97 ? 8.798 1.291 -4.399 1.00 89.88 97 THR A O 1
ATOM 759 N N . LEU A 1 98 ? 6.727 2.034 -3.990 1.00 87.69 98 LEU A N 1
ATOM 760 C CA . LEU A 1 98 ? 6.180 1.555 -5.267 1.00 87.69 98 LEU A CA 1
ATOM 761 C C . LEU A 1 98 ? 6.712 2.356 -6.464 1.00 87.69 98 LEU A C 1
ATOM 763 O O . LEU A 1 98 ? 7.041 1.769 -7.493 1.00 87.69 98 LEU A O 1
ATOM 767 N N . CYS A 1 99 ? 6.818 3.675 -6.311 1.00 83.56 99 CYS A N 1
ATOM 768 C CA . CYS A 1 99 ? 7.427 4.605 -7.260 1.00 83.56 99 CYS A CA 1
ATOM 769 C C . CYS A 1 99 ? 8.882 4.214 -7.566 1.00 83.56 99 CYS A C 1
ATOM 771 O O . CYS A 1 99 ? 9.244 4.079 -8.737 1.00 83.56 99 CYS A O 1
ATOM 773 N N . ASP A 1 100 ? 9.680 3.937 -6.532 1.00 87.31 100 ASP A N 1
ATOM 774 C CA . ASP A 1 100 ? 11.084 3.541 -6.672 1.00 87.31 100 ASP A CA 1
ATOM 775 C C . ASP A 1 100 ? 11.231 2.206 -7.420 1.00 87.31 100 ASP A C 1
ATOM 777 O O . ASP A 1 100 ? 12.025 2.091 -8.358 1.00 87.31 100 ASP A O 1
ATOM 781 N N . ILE A 1 101 ? 10.418 1.201 -7.070 1.00 88.88 101 ILE A N 1
ATOM 782 C CA . ILE A 1 101 ? 10.421 -0.109 -7.746 1.00 88.88 101 ILE A CA 1
ATOM 783 C C . ILE A 1 101 ? 9.992 0.028 -9.211 1.00 88.88 101 ILE A C 1
ATOM 785 O O . ILE A 1 101 ? 10.599 -0.572 -10.103 1.00 88.88 101 ILE A O 1
ATOM 789 N N . TRP A 1 102 ? 8.948 0.815 -9.475 1.00 86.31 102 TRP A N 1
ATOM 790 C CA . TRP A 1 102 ? 8.432 1.016 -10.825 1.00 86.31 102 TRP A CA 1
ATOM 791 C C . TRP A 1 102 ? 9.442 1.742 -11.718 1.00 86.31 102 TRP A C 1
ATOM 793 O O . TRP A 1 102 ? 9.641 1.345 -12.867 1.00 86.31 102 TRP A O 1
ATOM 803 N N . MET A 1 103 ? 10.129 2.754 -11.181 1.00 84.25 103 MET A N 1
ATOM 804 C CA . MET A 1 103 ? 11.196 3.469 -11.880 1.00 84.25 103 MET A CA 1
ATOM 805 C C . MET A 1 103 ? 12.336 2.526 -12.283 1.00 84.25 103 MET A C 1
ATOM 807 O O . MET A 1 103 ? 12.764 2.557 -13.437 1.00 84.25 103 MET A O 1
ATOM 811 N N . ILE A 1 104 ? 12.784 1.650 -11.376 1.00 88.31 104 ILE A N 1
ATOM 812 C CA . ILE A 1 104 ? 13.829 0.658 -11.679 1.00 88.31 104 ILE A CA 1
ATOM 813 C C . ILE A 1 104 ? 13.358 -0.301 -12.780 1.00 88.31 104 ILE A C 1
ATOM 815 O O . ILE A 1 104 ? 14.087 -0.547 -13.741 1.00 88.31 104 ILE A O 1
ATOM 819 N N . HIS A 1 105 ? 12.128 -0.811 -12.681 1.00 86.56 105 HIS A N 1
ATOM 820 C CA . HIS A 1 105 ? 11.590 -1.758 -13.657 1.00 86.56 105 HIS A CA 1
ATOM 821 C C . HIS A 1 105 ? 11.487 -1.154 -15.063 1.00 86.56 105 HIS A C 1
ATOM 823 O O . HIS A 1 105 ? 11.941 -1.765 -16.034 1.00 86.56 105 HIS A O 1
ATOM 829 N N . ASN A 1 106 ? 10.945 0.060 -15.172 1.00 85.75 106 ASN A N 1
ATOM 830 C CA . ASN A 1 106 ? 10.854 0.750 -16.454 1.00 85.75 106 ASN A CA 1
ATOM 831 C C . ASN A 1 106 ? 12.221 1.166 -16.998 1.00 85.75 106 ASN A C 1
ATOM 833 O O . ASN A 1 106 ? 12.429 1.054 -18.204 1.00 85.75 106 ASN A O 1
ATOM 837 N N . GLY A 1 107 ? 13.170 1.554 -16.141 1.00 84.94 107 GLY A N 1
ATOM 838 C CA . GLY A 1 107 ? 14.559 1.783 -16.545 1.00 84.94 107 GLY A CA 1
ATOM 839 C C . GLY A 1 107 ? 15.171 0.542 -17.199 1.00 84.94 107 GLY A C 1
ATOM 840 O O . GLY A 1 107 ? 15.670 0.610 -18.319 1.00 84.94 107 GLY A O 1
ATOM 841 N N . THR A 1 108 ? 15.017 -0.628 -16.573 1.00 89.19 108 THR A N 1
ATOM 842 C CA . THR A 1 108 ? 15.507 -1.895 -17.136 1.00 89.19 108 THR A CA 1
ATOM 843 C C . THR A 1 108 ? 14.802 -2.284 -18.442 1.00 89.19 108 THR A C 1
ATOM 845 O O . THR A 1 108 ? 15.437 -2.830 -19.343 1.00 89.19 108 THR A O 1
ATOM 848 N N . ILE A 1 109 ? 13.496 -2.033 -18.582 1.00 86.56 109 ILE A N 1
ATOM 849 C CA . ILE A 1 109 ? 12.777 -2.300 -19.842 1.00 86.56 109 ILE A CA 1
ATOM 850 C C . ILE A 1 109 ? 13.305 -1.401 -20.963 1.00 86.56 109 ILE A C 1
ATOM 852 O O . ILE A 1 109 ? 13.521 -1.883 -22.076 1.00 86.56 109 ILE A O 1
ATOM 856 N N . ILE A 1 110 ? 13.556 -0.125 -20.666 1.00 84.44 110 ILE A N 1
ATOM 857 C CA . ILE A 1 110 ? 14.134 0.831 -21.613 1.00 84.44 110 ILE A CA 1
ATOM 858 C C . ILE A 1 110 ? 15.534 0.370 -22.044 1.00 84.44 110 ILE A C 1
ATOM 860 O O . ILE A 1 110 ? 15.799 0.288 -23.242 1.00 84.44 110 ILE A O 1
ATOM 864 N N . GLU A 1 111 ? 16.399 -0.012 -21.101 1.00 85.19 111 GLU A N 1
ATOM 865 C CA . GLU A 1 111 ? 17.739 -0.545 -21.393 1.00 85.19 111 GLU A CA 1
ATOM 866 C C . GLU A 1 111 ? 17.683 -1.797 -22.280 1.00 85.19 111 GLU A C 1
ATOM 868 O O . GLU A 1 111 ? 18.401 -1.897 -23.278 1.00 85.19 111 GLU A O 1
ATOM 873 N N . ARG A 1 112 ? 16.782 -2.740 -21.975 1.00 86.62 112 ARG A N 1
ATOM 874 C CA . ARG A 1 112 ? 16.593 -3.954 -22.788 1.00 86.62 112 ARG A CA 1
ATOM 875 C C . ARG A 1 112 ? 16.062 -3.647 -24.185 1.00 86.62 112 ARG A C 1
ATOM 877 O O . ARG A 1 112 ? 16.490 -4.294 -25.141 1.00 86.62 112 ARG A O 1
ATOM 884 N N . ALA A 1 113 ? 15.151 -2.685 -24.318 1.00 83.69 113 ALA A N 1
ATOM 885 C CA . ALA A 1 113 ? 14.618 -2.259 -25.610 1.00 83.69 113 ALA A CA 1
ATOM 886 C C . ALA A 1 113 ? 15.708 -1.632 -26.490 1.00 83.69 113 ALA A C 1
ATOM 888 O O . ALA A 1 113 ? 15.7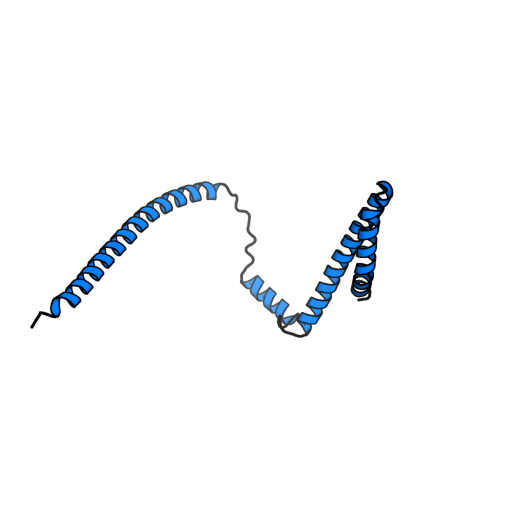45 -1.895 -27.691 1.00 83.69 113 ALA A O 1
ATOM 889 N N . ILE A 1 114 ? 16.628 -0.872 -25.882 1.00 85.69 114 ILE A N 1
ATOM 890 C CA . ILE A 1 114 ? 17.801 -0.314 -26.566 1.00 85.69 114 ILE A CA 1
ATOM 891 C C . ILE A 1 114 ? 18.712 -1.442 -27.063 1.00 85.69 114 ILE A C 1
ATOM 893 O O . ILE A 1 114 ? 19.061 -1.459 -28.241 1.00 85.69 114 ILE A O 1
ATOM 897 N N . ILE A 1 115 ? 19.051 -2.410 -26.202 1.00 90.19 115 ILE A N 1
ATOM 898 C CA . ILE A 1 115 ? 19.920 -3.547 -26.568 1.00 90.19 115 ILE A CA 1
ATOM 899 C C . ILE A 1 115 ? 19.290 -4.397 -27.681 1.00 90.19 115 ILE A C 1
ATOM 901 O O . ILE A 1 115 ? 19.979 -4.826 -28.601 1.00 90.19 115 ILE A O 1
ATOM 905 N N . THR A 1 116 ? 17.976 -4.617 -27.619 1.00 87.56 116 THR A N 1
ATOM 906 C CA . THR A 1 116 ? 17.227 -5.423 -28.603 1.00 87.56 116 THR A CA 1
ATOM 907 C C . THR A 1 116 ? 16.894 -4.630 -29.880 1.00 87.56 116 THR A C 1
ATOM 909 O O . THR A 1 116 ? 16.334 -5.186 -30.819 1.00 87.56 116 THR A O 1
ATOM 912 N N . GLN A 1 117 ? 17.235 -3.335 -29.935 1.00 82.75 117 GLN A N 1
ATOM 913 C CA . GLN A 1 117 ? 16.891 -2.399 -31.015 1.00 82.75 117 GLN A CA 1
ATOM 914 C C . GLN A 1 117 ? 15.385 -2.323 -31.343 1.00 82.75 117 GLN A C 1
ATOM 916 O O . GLN A 1 117 ? 14.999 -2.010 -32.471 1.00 82.75 117 GLN A O 1
ATOM 921 N N . ASP A 1 118 ? 14.513 -2.545 -30.355 1.00 82.56 118 ASP A N 1
ATOM 922 C CA . ASP A 1 118 ? 13.064 -2.420 -30.532 1.00 82.56 118 ASP A CA 1
ATOM 923 C C . ASP A 1 118 ? 12.588 -1.004 -30.168 1.00 82.56 118 ASP A C 1
ATOM 925 O O . ASP A 1 118 ? 12.236 -0.682 -29.027 1.00 82.56 118 ASP A O 1
ATOM 929 N N . ILE A 1 119 ? 12.572 -0.137 -31.181 1.00 78.81 119 ILE A N 1
ATOM 930 C CA . ILE A 1 119 ? 12.177 1.277 -31.070 1.00 78.81 119 ILE A CA 1
ATOM 931 C C . ILE A 1 119 ? 10.703 1.435 -30.658 1.00 78.81 119 ILE A C 1
ATOM 933 O O . ILE A 1 119 ? 10.335 2.425 -30.016 1.00 78.81 119 ILE A O 1
ATOM 937 N N . SER A 1 120 ? 9.849 0.464 -30.992 1.00 81.56 120 SER A N 1
ATOM 938 C CA . SER A 1 120 ? 8.417 0.530 -30.692 1.00 81.56 120 SER A CA 1
ATOM 939 C C . SER A 1 120 ? 8.144 0.351 -29.195 1.00 81.56 120 SER A C 1
ATOM 941 O O . SER A 1 120 ? 7.335 1.081 -28.610 1.00 81.56 120 SER A O 1
ATOM 943 N N . LEU A 1 121 ? 8.876 -0.570 -28.563 1.00 77.38 121 LEU A N 1
ATOM 944 C CA . LEU A 1 121 ? 8.810 -0.831 -27.129 1.00 77.38 121 LEU A CA 1
ATOM 945 C C . LEU A 1 121 ? 9.487 0.288 -26.326 1.00 77.38 121 LEU A C 1
ATOM 947 O O . LEU A 1 121 ? 8.971 0.708 -25.287 1.00 77.38 121 LEU A O 1
ATOM 951 N N . PHE A 1 122 ? 10.594 0.823 -26.847 1.00 76.75 122 PHE A N 1
ATOM 952 C CA . PHE A 1 122 ? 11.294 1.968 -26.267 1.00 76.75 122 PHE A CA 1
ATOM 953 C C . PHE A 1 122 ? 10.387 3.201 -26.163 1.00 76.75 122 PHE A C 1
ATOM 955 O O . PHE A 1 122 ? 10.240 3.762 -25.078 1.00 76.75 122 PHE A O 1
ATOM 962 N N . ARG A 1 123 ? 9.707 3.590 -27.253 1.00 80.62 123 ARG A N 1
ATOM 963 C CA . ARG A 1 123 ? 8.865 4.800 -27.274 1.00 80.62 123 ARG A CA 1
ATOM 964 C C . ARG A 1 123 ? 7.693 4.720 -26.290 1.00 80.62 123 ARG A C 1
ATOM 966 O O . ARG A 1 123 ? 7.452 5.676 -25.561 1.00 80.62 123 ARG A O 1
ATOM 973 N N . LYS A 1 124 ? 7.016 3.568 -26.211 1.00 82.56 124 LYS A N 1
ATOM 974 C CA . LYS A 1 124 ? 5.921 3.343 -25.246 1.00 82.56 124 LYS A CA 1
ATOM 975 C C . LYS A 1 124 ? 6.402 3.399 -23.795 1.00 82.56 124 LYS A C 1
ATOM 977 O O . LYS A 1 124 ? 5.728 3.979 -22.948 1.00 82.56 124 LYS A O 1
ATOM 982 N N . SER A 1 125 ? 7.565 2.814 -23.514 1.00 78.69 125 SER A N 1
ATOM 983 C CA . SER A 1 125 ? 8.142 2.794 -22.163 1.00 78.69 125 SER A CA 1
ATOM 984 C C . SER A 1 125 ? 8.613 4.186 -21.730 1.00 78.69 125 SER A C 1
ATOM 986 O O . SER A 1 125 ? 8.434 4.570 -20.577 1.00 78.69 125 SER A O 1
ATOM 988 N N . LEU A 1 126 ? 9.147 4.975 -22.667 1.00 80.81 126 LEU A N 1
ATOM 989 C CA . LEU A 1 126 ? 9.594 6.348 -22.429 1.00 80.81 126 LEU A CA 1
ATOM 990 C C . LEU A 1 126 ? 8.407 7.301 -22.217 1.00 80.81 126 LEU A C 1
ATOM 992 O O . LEU A 1 126 ? 8.427 8.110 -21.294 1.00 80.81 126 LEU A O 1
ATOM 996 N N . GLU A 1 127 ? 7.333 7.164 -22.997 1.00 82.56 127 GLU A N 1
ATOM 997 C CA . GLU A 1 127 ? 6.091 7.917 -22.768 1.00 82.56 127 GLU A CA 1
ATOM 998 C C . GLU A 1 127 ? 5.496 7.608 -21.392 1.00 82.56 127 GLU A C 1
ATOM 1000 O O . GLU A 1 127 ? 5.202 8.531 -20.632 1.00 82.56 127 GLU A O 1
ATOM 1005 N N . ALA A 1 128 ? 5.389 6.326 -21.026 1.00 80.44 128 ALA A N 1
ATOM 1006 C CA . ALA A 1 128 ? 4.927 5.927 -19.698 1.00 80.44 128 ALA A CA 1
ATOM 1007 C C . ALA A 1 128 ? 5.803 6.529 -18.585 1.00 80.44 128 ALA A C 1
ATOM 1009 O O . ALA A 1 128 ? 5.277 7.019 -17.587 1.00 80.44 128 AL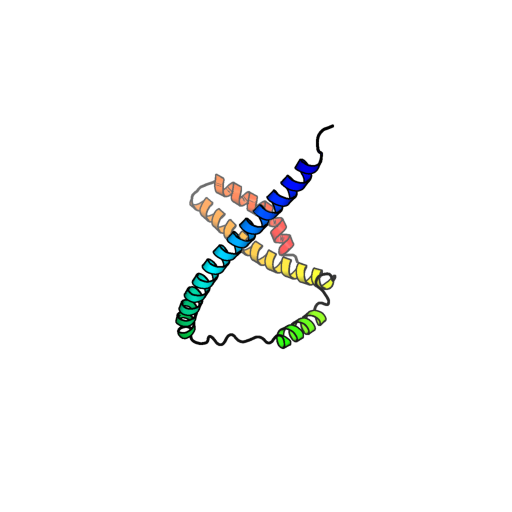A A O 1
ATOM 1010 N N . PHE A 1 129 ? 7.125 6.549 -18.776 1.00 80.69 129 PHE A N 1
ATOM 1011 C CA . PHE A 1 129 ? 8.075 7.154 -17.844 1.00 80.69 129 PHE A CA 1
ATOM 1012 C C . PHE A 1 129 ? 7.877 8.672 -17.687 1.00 80.69 129 PHE A C 1
ATOM 1014 O O . PHE A 1 129 ? 7.836 9.169 -16.561 1.00 80.69 129 PHE A O 1
ATOM 1021 N N . ILE A 1 130 ? 7.665 9.403 -18.786 1.00 81.94 130 ILE A N 1
ATOM 1022 C CA . ILE A 1 130 ? 7.375 10.847 -18.757 1.00 81.94 130 ILE A CA 1
ATOM 1023 C C . ILE A 1 130 ? 6.043 11.131 -18.053 1.00 81.94 130 ILE A C 1
ATOM 1025 O O . ILE A 1 130 ? 5.963 12.060 -17.253 1.00 81.94 130 ILE A O 1
ATOM 1029 N N . PHE A 1 131 ? 4.999 10.337 -18.306 1.00 81.19 131 PHE A N 1
ATOM 1030 C CA . PHE A 1 131 ? 3.703 10.523 -17.641 1.00 81.19 131 PHE A CA 1
ATOM 1031 C C . PHE A 1 131 ? 3.739 10.185 -16.149 1.00 81.19 131 PHE A C 1
ATOM 1033 O O . PHE A 1 131 ? 2.976 10.759 -15.374 1.00 81.19 131 PHE A O 1
ATOM 1040 N N . ALA A 1 132 ? 4.624 9.281 -15.734 1.00 79.44 132 ALA A N 1
ATOM 1041 C CA . ALA A 1 132 ? 4.805 8.951 -14.329 1.00 79.44 132 ALA A CA 1
ATOM 1042 C C . ALA A 1 132 ? 5.677 9.972 -13.584 1.00 79.44 132 ALA A C 1
ATOM 1044 O O . ALA A 1 132 ? 5.443 10.177 -12.397 1.00 79.44 132 ALA A O 1
ATOM 1045 N N . MET A 1 133 ? 6.626 10.651 -14.242 1.00 79.12 133 MET A N 1
ATOM 1046 C CA . MET A 1 133 ? 7.539 11.625 -13.612 1.00 79.12 133 MET A CA 1
ATOM 1047 C C . MET A 1 133 ? 6.865 12.643 -12.666 1.00 79.12 133 MET A C 1
ATOM 1049 O O . MET A 1 133 ? 7.388 12.840 -11.569 1.00 79.12 133 MET A O 1
ATOM 1053 N N . PRO A 1 134 ? 5.715 13.262 -13.009 1.00 75.81 134 PRO A N 1
ATOM 1054 C CA . PRO A 1 134 ? 5.003 14.167 -12.103 1.00 75.81 134 PRO A CA 1
ATOM 1055 C C . PRO A 1 134 ? 4.486 13.477 -10.833 1.00 75.81 134 PRO A C 1
ATOM 1057 O O . PRO A 1 134 ? 4.517 14.057 -9.750 1.00 75.81 134 PRO A O 1
ATOM 1060 N N . LEU A 1 135 ? 4.034 12.222 -10.945 1.00 77.12 135 LEU A N 1
ATOM 1061 C CA . LEU A 1 135 ? 3.647 11.403 -9.793 1.00 77.12 135 LEU A CA 1
ATOM 1062 C C . LEU A 1 135 ? 4.866 11.063 -8.929 1.00 77.12 135 LEU A C 1
ATOM 1064 O O . LEU A 1 135 ? 4.778 11.158 -7.706 1.00 77.12 135 LEU A O 1
ATOM 1068 N N . LEU A 1 136 ? 6.011 10.743 -9.546 1.00 76.25 136 LEU A N 1
ATOM 1069 C CA . LEU A 1 136 ? 7.257 10.486 -8.814 1.00 76.25 136 LEU A CA 1
ATOM 1070 C C . LEU A 1 136 ? 7.709 11.745 -8.052 1.00 76.25 136 LEU A C 1
ATOM 1072 O O . LEU A 1 136 ? 8.065 11.654 -6.880 1.00 76.25 136 LEU A O 1
ATOM 1076 N N . SER A 1 137 ? 7.641 12.936 -8.665 1.00 77.31 137 SER A N 1
ATOM 1077 C CA . SER A 1 137 ? 8.039 14.182 -7.993 1.00 77.31 137 SER A CA 1
ATOM 1078 C C . SER A 1 137 ? 7.100 14.566 -6.851 1.00 77.31 137 SER A C 1
ATOM 1080 O O . SER A 1 137 ? 7.563 15.089 -5.843 1.00 77.31 137 SER A O 1
ATOM 1082 N N . LEU A 1 138 ? 5.796 14.302 -6.981 1.00 75.00 138 LEU A N 1
ATOM 1083 C CA . LEU A 1 138 ? 4.813 14.559 -5.922 1.00 75.00 138 LEU A CA 1
ATOM 1084 C C . LEU A 1 138 ? 5.018 13.650 -4.707 1.00 75.00 138 LEU A C 1
ATOM 1086 O O . LEU A 1 138 ? 4.903 14.102 -3.574 1.00 75.00 138 LEU A O 1
ATOM 1090 N N . VAL A 1 139 ? 5.345 12.381 -4.941 1.00 72.81 139 VAL A N 1
ATOM 1091 C CA . VAL A 1 139 ? 5.620 11.412 -3.873 1.00 72.81 139 VAL A CA 1
ATOM 1092 C C . VAL A 1 139 ? 6.997 11.648 -3.237 1.00 72.81 139 VAL A C 1
ATOM 1094 O O . VAL A 1 139 ? 7.198 11.377 -2.050 1.00 72.81 139 VAL A O 1
ATOM 1097 N N . ASN A 1 140 ? 7.956 12.165 -4.006 1.00 69.56 140 ASN A N 1
ATOM 1098 C CA . ASN A 1 140 ? 9.306 12.447 -3.527 1.00 69.56 140 ASN A CA 1
ATOM 1099 C C . ASN A 1 140 ? 9.428 13.801 -2.799 1.00 69.56 140 ASN A C 1
ATOM 1101 O O . ASN A 1 140 ? 10.199 13.903 -1.854 1.00 69.56 140 ASN A O 1
ATOM 1105 N N . ASN A 1 141 ? 8.658 14.825 -3.183 1.00 65.69 141 ASN A N 1
ATOM 1106 C CA . ASN A 1 141 ? 8.685 16.161 -2.561 1.00 65.69 141 ASN A CA 1
ATOM 1107 C C . ASN A 1 141 ? 7.704 16.316 -1.376 1.00 65.69 141 ASN A C 1
ATOM 1109 O O . ASN A 1 141 ? 7.188 17.408 -1.135 1.00 65.69 141 ASN A O 1
ATOM 1113 N N . ALA A 1 142 ? 7.421 15.218 -0.674 1.00 49.06 142 ALA A N 1
ATOM 1114 C CA . ALA A 1 142 ? 6.584 15.166 0.524 1.00 49.06 142 ALA A CA 1
ATOM 1115 C C . ALA A 1 142 ? 7.412 14.816 1.765 1.00 49.06 142 ALA A C 1
ATOM 1117 O O . ALA A 1 142 ? 8.237 13.871 1.673 1.00 49.06 142 ALA A O 1
#

Foldseek 3Di:
DDDPPPVVVVVVVVVVVVVVVVVVVVVVVVVVVVVVVVVVVVVVVVVVVPDDPPVPVPCDPVNVVVVVVVVCVVPVDCPDPVVVVVVVVVVLVVLQVVLVVVVVVLVVQLVVCVVVVPVVSNVVSVVVVVVCVVVNCVSVVD